Protein AF-A0A1D6FUL1-F1 (afdb_monomer_lite)

InterPro domains:
  IPR007217 Per1-like [PF04080] (1-160)
  IPR007217 Per1-like [PTHR13148] (1-161)

pLDDT: mean 79.56, std 16.24, range [36.5, 95.31]

Organism: Zea mays (NCBI:txid4577)

Foldseek 3Di:
DVVVVVVCVVVVHDFDQDPNDGPDDPPDLFPAQPQLVVLVVQLVVLVVVLVVLVCCQQPVDDADPPPSHGPDLCNVLVNVLSVLSNQLSVLSNCCRRHVDPVSVLSNVLSVLVNVLSVVLVVCCVVVVPNDPVVSCVSSVVSVVVSVVVSCCSNVPPPDPPDDDPDD

Sequence (167 aa):
MMERENERAKLGLQPVNYHGKWPLKRASVFQEPLSAALSALTLVVQFNGWLSFFLLLYYKLPLRPETHKTYYEYTGLWHIYGLLAMNSWFWSAIYHSCDTIWTEKLYFSSDAAFLGYSLILTILRTSSLRDEASRVMVAAPILAFVTTHIMYLNFYELDKGNLGHDH

Structure (mmCIF, N/CA/C/O backbone):
data_AF-A0A1D6FUL1-F1
#
_entry.id   AF-A0A1D6FUL1-F1
#
loop_
_atom_site.group_PDB
_atom_site.id
_atom_site.type_symbol
_atom_site.label_atom_id
_atom_site.label_alt_id
_atom_site.label_comp_id
_atom_site.label_asym_id
_atom_site.label_entity_id
_atom_site.label_seq_id
_atom_site.pdbx_PDB_ins_code
_atom_site.Cartn_x
_atom_site.Cartn_y
_atom_site.Cartn_z
_atom_site.occupancy
_atom_site.B_iso_or_equiv
_atom_site.auth_seq_id
_atom_site.auth_comp_id
_atom_site.auth_asym_id
_atom_site.auth_atom_id
_atom_site.pdbx_PDB_model_num
ATOM 1 N N . MET A 1 1 ? 7.471 -3.773 -24.897 1.00 57.81 1 MET A N 1
ATOM 2 C CA . MET A 1 1 ? 7.413 -2.572 -25.762 1.00 57.81 1 MET A CA 1
ATOM 3 C C . MET A 1 1 ? 8.784 -2.224 -26.354 1.00 57.81 1 MET A C 1
ATOM 5 O O . MET A 1 1 ? 8.920 -2.264 -27.565 1.00 57.81 1 MET A O 1
ATOM 9 N N . MET A 1 2 ? 9.821 -1.982 -25.541 1.00 54.50 2 MET A N 1
ATOM 10 C CA . MET A 1 2 ? 11.153 -1.554 -26.025 1.00 54.50 2 MET A CA 1
ATOM 11 C C . MET A 1 2 ? 11.911 -2.564 -26.898 1.00 54.50 2 MET A C 1
ATOM 13 O O . MET A 1 2 ? 12.645 -2.165 -27.794 1.00 54.50 2 MET A O 1
ATOM 17 N N . GLU A 1 3 ? 11.748 -3.862 -26.656 1.00 57.88 3 GLU A N 1
ATOM 18 C CA . GLU A 1 3 ? 12.372 -4.904 -27.483 1.00 57.88 3 GLU A CA 1
ATOM 19 C C . GLU A 1 3 ? 11.788 -4.908 -28.905 1.00 57.88 3 GLU A C 1
ATOM 21 O O . GLU A 1 3 ? 12.535 -4.867 -29.878 1.00 57.88 3 GLU A O 1
ATOM 26 N N . ARG A 1 4 ? 10.459 -4.766 -29.012 1.00 62.16 4 ARG A N 1
ATOM 27 C CA . ARG A 1 4 ? 9.737 -4.582 -30.280 1.00 62.16 4 ARG A CA 1
ATOM 28 C C . ARG A 1 4 ? 10.142 -3.291 -30.992 1.00 62.16 4 ARG A C 1
ATOM 30 O O . ARG A 1 4 ? 10.336 -3.298 -32.198 1.00 62.16 4 ARG A O 1
ATOM 37 N N . GLU A 1 5 ? 10.320 -2.187 -30.267 1.00 66.19 5 GLU A N 1
ATOM 38 C CA . GLU A 1 5 ? 10.800 -0.932 -30.866 1.00 66.19 5 GLU A CA 1
ATOM 39 C C . GLU A 1 5 ? 12.263 -1.020 -31.324 1.00 66.19 5 GLU A C 1
ATOM 41 O O . GLU A 1 5 ? 12.604 -0.480 -32.372 1.00 66.19 5 GLU A O 1
ATOM 46 N N . ASN A 1 6 ? 13.122 -1.757 -30.613 1.00 64.19 6 ASN A N 1
ATOM 47 C CA . ASN A 1 6 ? 14.490 -2.029 -31.060 1.00 64.19 6 ASN A CA 1
ATOM 48 C C . ASN A 1 6 ? 14.518 -2.901 -32.326 1.00 64.19 6 ASN A C 1
ATOM 50 O O . ASN A 1 6 ? 15.340 -2.666 -33.210 1.00 64.19 6 ASN A O 1
ATOM 54 N N . GLU A 1 7 ? 13.630 -3.889 -32.439 1.00 69.81 7 GLU A N 1
ATOM 55 C CA . GLU A 1 7 ? 13.460 -4.690 -33.658 1.00 69.81 7 GLU A CA 1
ATOM 56 C C . GLU A 1 7 ? 12.924 -3.844 -34.818 1.00 69.81 7 GLU A C 1
ATOM 58 O O . GLU A 1 7 ? 13.480 -3.877 -35.914 1.00 69.81 7 GLU A O 1
ATOM 63 N N . ARG A 1 8 ? 11.917 -2.999 -34.572 1.00 70.62 8 ARG A N 1
ATOM 64 C CA . ARG A 1 8 ? 11.382 -2.054 -35.566 1.00 70.62 8 ARG A CA 1
ATOM 65 C C . ARG A 1 8 ? 12.427 -1.039 -36.021 1.00 70.62 8 ARG A C 1
ATOM 67 O O . ARG A 1 8 ? 12.526 -0.778 -37.215 1.00 70.62 8 ARG A O 1
ATOM 74 N N . ALA A 1 9 ? 13.247 -0.528 -35.104 1.00 72.62 9 ALA A N 1
ATOM 75 C CA . ALA A 1 9 ? 14.347 0.377 -35.419 1.00 72.62 9 ALA A CA 1
ATOM 76 C C . ALA A 1 9 ? 15.426 -0.303 -36.277 1.00 72.62 9 ALA A C 1
ATOM 78 O O . ALA A 1 9 ? 15.933 0.315 -37.211 1.00 72.62 9 ALA A O 1
ATOM 79 N N . LYS A 1 10 ? 15.741 -1.584 -36.021 1.00 76.69 10 LYS A N 1
ATOM 80 C CA . LYS A 1 10 ? 16.623 -2.386 -36.894 1.00 76.69 10 LYS A CA 1
ATOM 81 C C . LYS A 1 10 ? 16.030 -2.587 -38.292 1.00 76.69 10 LYS A C 1
ATOM 83 O O . LYS A 1 10 ? 16.779 -2.655 -39.259 1.00 76.69 10 LYS A O 1
ATOM 88 N N . LEU A 1 11 ? 14.703 -2.648 -38.393 1.00 80.12 11 LEU A N 1
ATOM 89 C CA . LEU A 1 11 ? 13.954 -2.749 -39.648 1.00 80.12 11 LEU A CA 1
ATOM 90 C C . LEU A 1 11 ? 13.671 -1.381 -40.307 1.00 80.12 11 LEU A C 1
ATOM 92 O O . LEU A 1 11 ? 12.999 -1.331 -41.333 1.00 80.12 11 LEU A O 1
ATOM 96 N N . GLY A 1 12 ? 14.156 -0.268 -39.738 1.00 76.12 12 GLY A N 1
ATOM 97 C CA . GLY A 1 12 ? 13.932 1.088 -40.261 1.00 76.12 12 GLY A CA 1
ATOM 98 C C . GLY A 1 12 ? 12.484 1.584 -40.159 1.00 76.12 12 GLY A C 1
ATOM 99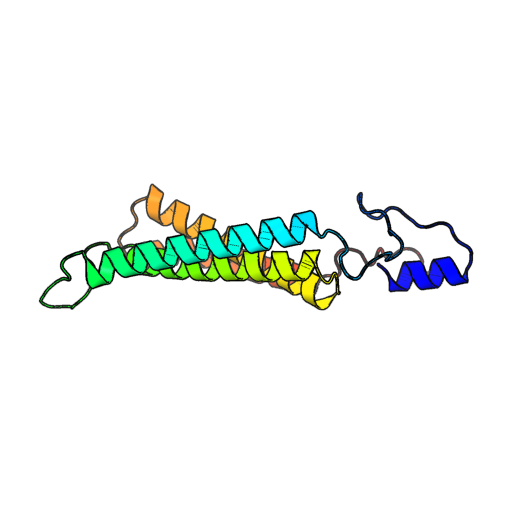 O O . GLY A 1 12 ? 12.125 2.581 -40.785 1.00 76.12 12 GLY A O 1
ATOM 100 N N . LEU A 1 13 ? 11.640 0.898 -39.387 1.00 75.50 13 LEU A N 1
ATOM 101 C CA . LEU A 1 13 ? 10.231 1.233 -39.214 1.00 75.50 13 LEU A CA 1
ATOM 102 C C . LEU A 1 13 ? 10.065 2.384 -38.222 1.00 75.50 13 LEU A C 1
ATOM 104 O O . LEU A 1 13 ? 10.786 2.485 -37.229 1.00 75.50 13 LEU A O 1
ATOM 108 N N . GLN A 1 14 ? 9.073 3.240 -38.477 1.00 69.88 14 GLN A N 1
ATOM 109 C CA . GLN A 1 14 ? 8.762 4.332 -37.564 1.00 69.88 14 GLN A CA 1
ATOM 110 C C . GLN A 1 14 ? 8.189 3.818 -36.233 1.00 69.88 14 GLN A C 1
ATOM 112 O O . GLN A 1 14 ? 7.527 2.765 -36.210 1.00 69.88 14 GLN A O 1
ATOM 117 N N . PRO A 1 15 ? 8.427 4.562 -35.137 1.00 64.75 15 PRO A N 1
ATOM 118 C CA . PRO A 1 15 ? 7.964 4.167 -33.821 1.00 64.75 15 PRO A CA 1
ATOM 119 C C . PRO A 1 15 ? 6.439 4.206 -33.738 1.00 64.75 15 PRO A C 1
ATOM 121 O O . PRO A 1 15 ? 5.805 5.121 -34.267 1.00 64.75 15 PRO A O 1
ATOM 124 N N . VAL A 1 16 ? 5.841 3.222 -33.069 1.00 71.81 16 VAL A N 1
ATOM 125 C CA . VAL A 1 16 ? 4.380 3.136 -32.923 1.00 71.81 16 VAL A CA 1
ATOM 126 C C . VAL A 1 16 ? 3.953 3.681 -31.569 1.00 71.81 16 VAL A C 1
ATOM 128 O O . VAL A 1 16 ? 4.582 3.418 -30.548 1.00 71.81 16 VAL A O 1
ATOM 131 N N . ASN A 1 17 ? 2.865 4.447 -31.560 1.00 59.59 17 ASN A N 1
ATOM 132 C CA . ASN A 1 17 ? 2.218 4.883 -30.332 1.00 59.59 17 ASN A CA 1
ATOM 133 C C . ASN A 1 17 ? 1.408 3.711 -29.756 1.00 59.59 17 ASN A C 1
ATOM 135 O O . ASN A 1 17 ? 0.415 3.295 -30.354 1.00 59.59 17 ASN A O 1
ATOM 139 N N . TYR A 1 18 ? 1.834 3.171 -28.612 1.00 62.44 18 TYR A N 1
ATOM 140 C CA . TYR A 1 18 ? 1.085 2.123 -27.921 1.00 62.44 18 TYR A CA 1
ATOM 141 C C . TYR A 1 18 ? 0.191 2.790 -26.881 1.00 62.44 18 TYR A C 1
ATOM 143 O O . TYR A 1 18 ? 0.677 3.263 -25.855 1.00 62.44 18 TYR A O 1
ATOM 151 N N . HIS A 1 19 ? -1.114 2.837 -27.154 1.00 51.22 19 HIS A N 1
ATOM 152 C CA . HIS A 1 19 ? -2.138 3.266 -26.194 1.00 51.22 19 HIS A CA 1
ATOM 153 C C . HIS A 1 19 ? -1.834 4.613 -25.501 1.00 51.22 19 HIS A C 1
ATOM 155 O O . HIS A 1 19 ? -2.032 4.772 -24.299 1.00 51.22 19 HIS A O 1
ATOM 161 N N . GLY A 1 20 ? -1.328 5.593 -26.255 1.00 52.31 20 GLY A N 1
ATOM 162 C CA . GLY A 1 20 ? -1.022 6.940 -25.764 1.00 52.31 20 GLY A CA 1
ATOM 163 C C . GLY A 1 20 ? 0.410 7.134 -25.257 1.00 52.31 20 GLY A C 1
ATOM 164 O O . GLY A 1 20 ? 0.793 8.269 -24.976 1.00 52.31 20 GLY A O 1
ATOM 165 N N . LYS A 1 21 ? 1.228 6.076 -25.182 1.00 52.88 21 LYS A N 1
ATOM 166 C CA . LYS A 1 21 ? 2.646 6.168 -24.811 1.00 52.88 21 LYS A CA 1
ATOM 167 C C . LYS A 1 21 ? 3.518 6.202 -26.066 1.00 52.88 21 LYS A C 1
ATOM 169 O O . LYS A 1 21 ? 3.589 5.236 -26.830 1.00 52.88 21 LYS A O 1
ATOM 174 N N . TRP A 1 22 ? 4.201 7.328 -26.277 1.00 55.94 22 TRP A N 1
ATOM 175 C CA . TRP A 1 22 ? 5.243 7.436 -27.296 1.00 55.94 22 TRP A CA 1
ATOM 176 C C . TRP A 1 22 ? 6.489 6.658 -26.853 1.00 55.94 22 TRP A C 1
ATOM 178 O O . TRP A 1 22 ? 6.906 6.801 -25.702 1.00 55.94 22 TRP A O 1
ATOM 188 N N . PRO A 1 23 ? 7.133 5.887 -27.742 1.00 53.97 23 PRO A N 1
ATOM 189 C CA . PRO A 1 23 ? 8.432 5.274 -27.481 1.00 53.97 23 PRO A CA 1
ATOM 190 C C . PRO A 1 23 ? 9.517 6.359 -27.521 1.00 53.97 23 PRO A C 1
ATOM 192 O O . PRO A 1 23 ? 10.247 6.532 -28.498 1.00 53.97 23 PRO A O 1
ATOM 195 N N . LEU A 1 24 ? 9.578 7.169 -26.465 1.00 54.97 24 LEU A N 1
ATOM 196 C CA . LEU A 1 24 ? 10.583 8.212 -26.316 1.00 54.97 24 LEU A CA 1
ATOM 197 C C . LEU A 1 24 ? 11.973 7.572 -26.220 1.00 54.97 24 LEU A C 1
ATOM 199 O O . LEU A 1 24 ? 12.219 6.639 -25.453 1.00 54.97 24 LEU A O 1
ATOM 203 N N . LYS A 1 25 ? 12.909 8.096 -27.013 1.00 47.72 25 LYS A N 1
ATOM 204 C CA . LYS A 1 25 ? 14.320 7.711 -26.965 1.00 47.72 25 LYS A CA 1
ATOM 205 C C . LYS A 1 25 ? 14.869 8.112 -25.589 1.00 47.72 25 LYS A C 1
ATOM 207 O O . LYS A 1 25 ? 14.810 9.289 -25.240 1.00 47.72 25 LYS A O 1
ATOM 212 N N . ARG A 1 26 ? 15.382 7.146 -24.812 1.00 53.16 26 ARG A N 1
ATOM 213 C CA . ARG A 1 26 ? 15.990 7.359 -23.481 1.00 53.16 26 ARG A CA 1
ATOM 214 C C . ARG A 1 26 ? 17.103 8.409 -23.562 1.00 53.16 26 ARG A C 1
ATOM 216 O O . ARG A 1 26 ? 18.230 8.082 -23.918 1.00 53.16 26 ARG A O 1
ATOM 223 N N . ALA A 1 27 ? 16.779 9.662 -23.253 1.00 42.94 27 ALA A N 1
ATOM 224 C CA . ALA A 1 27 ? 17.751 10.753 -23.195 1.00 42.94 27 ALA A CA 1
ATOM 225 C C . ALA A 1 27 ? 18.313 10.970 -21.779 1.00 42.94 27 ALA A C 1
ATOM 227 O O . ALA A 1 27 ? 19.264 11.723 -21.604 1.00 42.94 27 ALA A O 1
ATOM 228 N N . SER A 1 28 ? 17.773 10.301 -20.760 1.00 42.97 28 SER A N 1
ATOM 229 C CA . SER A 1 28 ? 18.328 10.306 -19.409 1.00 42.97 28 SER A CA 1
ATOM 230 C C . SER A 1 28 ? 17.843 9.072 -18.653 1.00 42.97 28 SER A C 1
ATOM 232 O O . SER A 1 28 ? 16.880 8.426 -19.061 1.00 42.97 28 SER A O 1
ATOM 234 N N . VAL A 1 29 ? 18.514 8.740 -17.555 1.00 53.19 29 VAL A N 1
ATOM 235 C CA . VAL A 1 29 ? 18.216 7.607 -16.662 1.00 53.19 29 VAL A CA 1
ATOM 236 C C . VAL A 1 29 ? 16.767 7.623 -16.134 1.00 53.19 29 VAL A C 1
ATOM 238 O O . VAL A 1 29 ? 16.286 6.587 -15.703 1.00 53.19 29 VAL A O 1
ATOM 241 N N . PHE A 1 30 ? 16.055 8.753 -16.239 1.00 52.88 30 PHE A N 1
ATOM 242 C CA . PHE A 1 30 ? 14.663 8.934 -15.821 1.00 52.88 30 PHE A CA 1
ATOM 243 C C . PHE A 1 30 ? 13.719 9.099 -17.017 1.00 52.88 30 PHE A C 1
ATOM 245 O O . PHE A 1 30 ? 13.917 9.989 -17.847 1.00 52.88 30 PHE A O 1
ATOM 252 N N . GLN A 1 31 ? 12.664 8.284 -17.062 1.00 60.38 31 GLN A N 1
ATOM 253 C CA . GLN A 1 31 ? 11.591 8.392 -18.056 1.00 60.38 31 GLN A CA 1
ATOM 254 C C . GLN A 1 31 ? 10.653 9.564 -17.741 1.00 60.38 31 GLN A C 1
ATOM 256 O O . GLN A 1 31 ? 10.336 10.355 -18.626 1.00 60.38 31 GLN A O 1
ATOM 261 N N . GLU A 1 32 ? 10.278 9.720 -16.467 1.00 71.56 32 GLU A N 1
ATOM 262 C CA . GLU A 1 32 ? 9.420 10.801 -15.971 1.00 71.56 32 GLU A CA 1
ATOM 263 C C . GLU A 1 32 ? 9.925 11.307 -14.603 1.00 71.56 32 GLU A C 1
ATOM 265 O O . GLU A 1 32 ? 9.362 10.973 -13.557 1.00 71.56 32 GLU A O 1
ATOM 270 N N . PRO A 1 33 ? 11.000 12.117 -14.565 1.00 76.75 33 PRO A N 1
ATOM 271 C CA . PRO A 1 33 ? 11.640 12.521 -13.309 1.00 76.75 33 PRO A CA 1
ATOM 272 C C . PRO A 1 33 ? 10.699 13.297 -12.376 1.00 76.75 33 PRO A C 1
ATOM 274 O O . PRO A 1 33 ? 10.796 13.168 -11.158 1.00 76.75 33 PRO A O 1
ATOM 277 N N . LEU A 1 34 ? 9.759 14.067 -12.934 1.00 83.25 34 LEU A N 1
ATOM 278 C CA . LEU A 1 34 ? 8.759 14.787 -12.148 1.00 83.25 34 LEU A CA 1
ATOM 279 C C . LEU A 1 34 ? 7.753 13.828 -11.492 1.00 83.25 34 LEU A C 1
ATOM 281 O O . LEU A 1 34 ? 7.506 13.948 -10.295 1.00 83.25 34 LEU A O 1
ATOM 285 N N . SER A 1 35 ? 7.220 12.851 -12.234 1.00 83.94 35 SER A N 1
ATOM 286 C CA . SER A 1 35 ? 6.304 11.829 -11.701 1.00 83.94 35 SER A CA 1
ATOM 287 C C . SER A 1 35 ? 6.982 10.962 -10.634 1.00 83.94 35 SER A C 1
ATOM 289 O O . SER A 1 35 ? 6.377 10.646 -9.607 1.00 83.94 35 SER A O 1
ATOM 291 N N . ALA A 1 36 ? 8.262 10.628 -10.837 1.00 84.75 36 ALA A N 1
ATOM 292 C CA . ALA A 1 36 ? 9.075 9.905 -9.864 1.00 84.75 36 ALA A CA 1
ATOM 293 C C . ALA A 1 36 ? 9.276 10.712 -8.572 1.00 84.75 36 ALA A C 1
ATOM 295 O O . ALA A 1 36 ? 9.047 10.195 -7.477 1.00 84.75 36 ALA A O 1
ATOM 296 N N . ALA A 1 37 ? 9.645 11.991 -8.692 1.00 87.38 37 ALA A N 1
ATOM 297 C CA . ALA A 1 37 ? 9.819 12.880 -7.547 1.00 87.38 37 ALA A CA 1
ATOM 298 C C . ALA A 1 37 ? 8.505 13.088 -6.780 1.00 87.38 37 ALA A C 1
ATOM 300 O O . ALA A 1 37 ? 8.490 12.994 -5.554 1.00 87.38 37 ALA A O 1
ATOM 301 N N . LEU A 1 38 ? 7.393 13.311 -7.487 1.00 90.00 38 LEU A N 1
ATOM 302 C CA . LEU A 1 38 ? 6.070 13.439 -6.875 1.00 90.00 38 LEU A CA 1
ATOM 303 C C . LEU A 1 38 ? 5.655 12.148 -6.158 1.00 90.00 38 LEU A C 1
ATOM 305 O O . LEU A 1 38 ? 5.223 12.217 -5.012 1.00 90.00 38 LEU A O 1
ATOM 309 N N . SER A 1 39 ? 5.869 10.977 -6.766 1.00 89.75 39 SER A N 1
ATOM 310 C CA . SER A 1 39 ? 5.599 9.683 -6.119 1.00 89.75 39 SER A CA 1
ATOM 311 C C . SER A 1 39 ? 6.425 9.495 -4.840 1.00 89.75 39 SER A C 1
ATOM 313 O O . SER A 1 39 ? 5.897 9.058 -3.817 1.00 89.75 39 SER A O 1
ATOM 315 N N . ALA A 1 40 ? 7.709 9.865 -4.866 1.00 91.19 40 ALA A N 1
ATOM 316 C CA . ALA A 1 40 ? 8.582 9.801 -3.696 1.00 91.19 40 ALA A CA 1
ATOM 317 C C . ALA A 1 40 ? 8.148 10.779 -2.589 1.00 91.19 40 ALA A C 1
ATOM 319 O O . ALA A 1 40 ? 8.158 10.426 -1.410 1.00 91.19 40 ALA A O 1
ATOM 320 N N . LEU A 1 41 ? 7.708 11.988 -2.949 1.00 92.44 41 LEU A N 1
ATOM 321 C CA . LEU A 1 41 ? 7.132 12.934 -1.991 1.00 92.44 41 LEU A CA 1
ATOM 322 C C . LEU A 1 41 ? 5.856 12.372 -1.360 1.00 92.44 41 LEU A C 1
ATOM 324 O O . LEU A 1 41 ? 5.698 12.433 -0.140 1.00 92.44 41 LEU A O 1
ATOM 328 N N . THR A 1 42 ? 4.975 11.763 -2.154 1.00 93.38 42 THR A N 1
ATOM 329 C CA . THR A 1 42 ? 3.767 11.115 -1.636 1.00 93.38 42 THR A CA 1
ATOM 330 C C . THR A 1 42 ? 4.110 9.968 -0.691 1.00 93.38 42 THR A C 1
ATOM 332 O O . THR A 1 42 ? 3.498 9.865 0.370 1.00 93.38 42 THR A O 1
ATOM 335 N N . LEU A 1 43 ? 5.130 9.161 -0.997 1.00 93.06 43 LEU A N 1
ATOM 336 C CA . LEU A 1 43 ? 5.631 8.126 -0.089 1.00 93.06 43 LEU A CA 1
ATOM 337 C C . LEU A 1 43 ? 6.056 8.712 1.266 1.00 93.06 43 LEU A C 1
ATOM 339 O O . LEU A 1 43 ? 5.663 8.196 2.312 1.00 93.06 43 LEU A O 1
ATOM 343 N N . VAL A 1 44 ? 6.809 9.815 1.258 1.00 95.06 44 VAL A N 1
ATOM 344 C CA . VAL A 1 44 ? 7.243 10.508 2.482 1.00 95.06 44 VAL A CA 1
ATOM 345 C C . VAL A 1 44 ? 6.047 11.038 3.273 1.00 95.06 44 VAL A C 1
ATOM 347 O O . VAL A 1 44 ? 6.010 10.905 4.497 1.00 95.06 44 VAL A O 1
ATOM 350 N N . VAL A 1 45 ? 5.047 11.614 2.605 1.00 95.31 45 VAL A N 1
ATOM 351 C CA . VAL A 1 45 ? 3.819 12.087 3.262 1.00 95.31 45 VAL A CA 1
ATOM 352 C C . VAL A 1 45 ? 3.062 10.924 3.909 1.00 95.31 45 VAL A C 1
ATOM 354 O O . VAL A 1 45 ? 2.674 11.029 5.073 1.00 95.31 45 VAL A O 1
ATOM 357 N N . GLN A 1 46 ? 2.905 9.799 3.205 1.00 93.19 46 GLN A N 1
ATOM 358 C CA . GLN A 1 46 ? 2.233 8.609 3.738 1.00 93.19 46 GLN A CA 1
ATOM 359 C C . GLN A 1 46 ? 2.982 8.020 4.939 1.00 93.19 46 GLN A C 1
ATOM 361 O O . GLN A 1 46 ? 2.358 7.687 5.947 1.00 93.19 46 GLN A O 1
ATOM 366 N N . PHE A 1 47 ? 4.315 7.955 4.873 1.00 94.31 47 PHE A N 1
ATOM 367 C CA . PHE A 1 47 ? 5.147 7.505 5.988 1.00 94.31 47 PHE A CA 1
ATOM 368 C C . PHE A 1 47 ? 4.994 8.408 7.215 1.00 94.31 47 PHE A C 1
ATOM 370 O O . PHE A 1 47 ? 4.737 7.918 8.314 1.00 94.31 47 PHE A O 1
ATOM 377 N N . ASN A 1 48 ? 5.082 9.728 7.031 1.00 95.00 48 ASN A N 1
ATOM 378 C CA . ASN A 1 48 ? 4.905 10.683 8.123 1.00 95.00 48 ASN A CA 1
ATOM 379 C C . ASN A 1 48 ? 3.497 10.608 8.730 1.00 95.00 48 ASN A C 1
ATOM 381 O O . ASN A 1 48 ? 3.355 10.676 9.952 1.00 95.00 48 ASN A O 1
ATOM 385 N N . GLY A 1 49 ? 2.461 10.435 7.905 1.00 93.69 49 GLY A N 1
ATOM 386 C CA . GLY A 1 49 ? 1.083 10.263 8.367 1.00 93.69 49 GLY A CA 1
ATOM 387 C C . GLY A 1 49 ? 0.902 8.993 9.199 1.00 93.69 49 GLY A C 1
ATOM 388 O O . GLY A 1 49 ? 0.367 9.049 10.308 1.00 93.69 49 GLY A O 1
ATOM 389 N N . TRP A 1 50 ? 1.407 7.858 8.707 1.00 95.25 50 TRP A N 1
ATOM 390 C CA . TRP 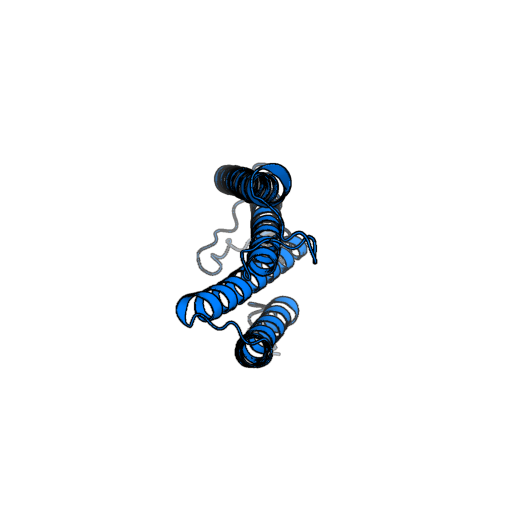A 1 50 ? 1.375 6.587 9.430 1.00 95.25 50 TRP A CA 1
ATOM 391 C C . TRP A 1 50 ? 2.163 6.650 10.745 1.00 95.25 50 TRP A C 1
ATOM 393 O O . TRP A 1 50 ? 1.644 6.247 11.786 1.00 95.25 50 TRP A O 1
ATOM 403 N N . LEU A 1 51 ? 3.371 7.220 10.729 1.00 93.56 51 LEU A N 1
ATOM 404 C CA . LEU A 1 51 ? 4.200 7.379 11.922 1.00 93.56 51 LEU A CA 1
ATOM 405 C C . LEU A 1 51 ? 3.528 8.288 12.959 1.00 93.56 51 LEU A C 1
ATOM 407 O O . LEU A 1 51 ? 3.497 7.959 14.141 1.00 93.56 51 LEU A O 1
ATOM 411 N N . SER A 1 52 ? 2.941 9.403 12.525 1.00 93.12 52 SER A N 1
ATOM 412 C CA . SER A 1 52 ? 2.213 10.317 13.414 1.00 93.12 52 SER A CA 1
ATOM 413 C C . SER A 1 52 ? 1.010 9.631 14.065 1.00 93.12 52 SER A C 1
ATOM 415 O O . SER A 1 52 ? 0.784 9.786 15.264 1.00 93.12 52 SER A O 1
ATOM 417 N N . PHE A 1 53 ? 0.267 8.823 13.301 1.00 92.44 53 PHE A N 1
ATOM 418 C CA . PHE A 1 53 ? -0.838 8.017 13.819 1.00 92.44 53 PHE A CA 1
ATOM 419 C C . PHE A 1 53 ? -0.363 6.953 14.818 1.00 92.44 53 PHE A C 1
ATOM 421 O O . PHE A 1 53 ? -0.952 6.811 15.890 1.00 92.44 53 PHE A O 1
ATOM 428 N N . PHE A 1 54 ? 0.727 6.250 14.505 1.00 90.50 54 PHE A N 1
ATOM 429 C CA . PHE A 1 54 ? 1.352 5.275 15.397 1.00 90.50 54 PHE A CA 1
ATOM 430 C C . PHE A 1 54 ? 1.774 5.924 16.723 1.00 90.50 54 PHE A C 1
ATOM 432 O O . PHE A 1 54 ? 1.392 5.461 17.800 1.00 90.50 54 PHE A O 1
ATOM 439 N N . LEU A 1 55 ? 2.499 7.044 16.659 1.00 91.56 55 LEU A N 1
ATOM 440 C CA . LEU A 1 55 ? 2.957 7.768 17.843 1.00 91.56 55 LEU A CA 1
ATOM 441 C C . LEU A 1 55 ? 1.785 8.269 18.695 1.00 91.56 55 LEU A C 1
ATOM 443 O O . LEU A 1 55 ? 1.801 8.124 19.917 1.00 91.56 55 LEU A O 1
ATOM 447 N N . LEU A 1 56 ? 0.742 8.814 18.065 1.00 90.25 56 LEU A N 1
ATOM 448 C CA . LEU A 1 56 ? -0.464 9.258 18.762 1.00 90.25 56 LEU A CA 1
ATOM 449 C C . LEU A 1 56 ? -1.126 8.105 19.531 1.00 90.25 56 LEU A C 1
ATOM 451 O O . LEU A 1 56 ? -1.462 8.254 20.706 1.00 90.25 56 LEU A O 1
ATOM 455 N N . LEU A 1 57 ? -1.294 6.951 18.887 1.00 88.06 57 LEU A N 1
ATOM 456 C CA . LEU A 1 57 ? -1.989 5.811 19.475 1.00 88.06 57 LEU A CA 1
ATOM 457 C C . LEU A 1 57 ? -1.241 5.159 20.635 1.00 88.06 57 LEU A C 1
ATOM 459 O O . LEU A 1 57 ? -1.882 4.784 21.613 1.00 88.06 57 LEU A O 1
ATOM 463 N N . TYR A 1 58 ? 0.078 4.998 20.517 1.00 85.81 58 TYR A N 1
ATOM 464 C CA . TYR A 1 58 ? 0.857 4.228 21.490 1.00 85.81 58 TYR A CA 1
ATOM 465 C C . TYR A 1 58 ? 1.536 5.086 22.558 1.00 85.81 58 TYR A C 1
ATOM 467 O O . TYR A 1 58 ? 1.792 4.583 23.648 1.00 85.81 58 TYR A O 1
ATOM 475 N N . TYR A 1 59 ? 1.815 6.364 22.277 1.00 86.56 59 TYR A N 1
ATOM 476 C CA . TYR A 1 59 ? 2.557 7.231 23.202 1.00 86.56 59 TYR A CA 1
ATOM 477 C C . TYR A 1 59 ? 1.735 8.378 23.789 1.00 86.56 59 TYR A C 1
ATOM 479 O O . TYR A 1 59 ? 2.124 8.929 24.817 1.00 86.56 59 TYR A O 1
ATOM 487 N N . LYS A 1 60 ? 0.634 8.791 23.149 1.00 86.94 60 LYS A N 1
ATOM 488 C CA . LYS A 1 60 ? -0.178 9.930 23.619 1.00 86.94 60 LYS A CA 1
ATOM 489 C C . LYS A 1 60 ? -1.531 9.515 24.181 1.00 86.94 60 LYS A C 1
ATOM 491 O O . LYS A 1 60 ? -2.028 10.183 25.082 1.00 86.94 60 LYS A O 1
ATOM 496 N N . LEU A 1 61 ? -2.134 8.456 23.648 1.00 88.50 61 LEU A N 1
ATOM 497 C CA . LEU A 1 61 ? -3.446 7.989 24.080 1.00 88.50 61 LEU A CA 1
ATOM 498 C C . LEU A 1 61 ? -3.334 6.893 25.147 1.00 88.50 61 LEU A C 1
ATOM 500 O O . LEU A 1 61 ? -2.429 6.060 25.082 1.00 88.50 61 LEU A O 1
ATOM 504 N N . PRO A 1 62 ? -4.262 6.861 26.122 1.00 82.38 62 PRO A N 1
ATOM 505 C CA . PRO A 1 62 ? -4.301 5.787 27.098 1.00 82.38 62 PRO A CA 1
ATOM 506 C C . PRO A 1 62 ? -4.618 4.467 26.392 1.00 82.38 62 PRO A C 1
ATOM 508 O O . PRO A 1 62 ? -5.544 4.381 25.582 1.00 82.38 62 PRO A O 1
ATOM 511 N N . LEU A 1 63 ? -3.858 3.427 26.717 1.00 84.75 63 LEU A N 1
ATOM 512 C CA . LEU A 1 63 ? -4.145 2.061 26.293 1.00 84.75 63 LEU A CA 1
ATOM 513 C C . LEU A 1 63 ? -5.096 1.406 27.295 1.00 84.75 63 LEU A C 1
ATOM 515 O O . LEU A 1 63 ? -5.175 1.809 28.457 1.00 84.75 63 LEU A O 1
ATOM 519 N N . ARG A 1 64 ? -5.849 0.396 26.851 1.00 81.12 64 ARG A N 1
ATOM 520 C CA . ARG A 1 64 ? -6.708 -0.362 27.763 1.00 81.12 64 ARG A CA 1
ATOM 521 C C . ARG A 1 64 ? -5.822 -1.084 28.796 1.00 81.12 64 ARG A C 1
ATOM 523 O O . ARG A 1 64 ? -4.979 -1.865 28.356 1.00 81.12 64 ARG A O 1
ATOM 530 N N . PRO A 1 65 ? -6.029 -0.897 30.115 1.00 75.19 65 PRO A N 1
ATOM 531 C CA . PRO A 1 65 ? -5.155 -1.467 31.147 1.00 75.19 65 PRO A CA 1
ATOM 532 C C . PRO A 1 65 ? -5.047 -2.995 31.069 1.00 75.19 65 PRO A C 1
ATOM 534 O O . PRO A 1 65 ? -3.959 -3.546 31.157 1.00 75.19 65 PRO A O 1
ATOM 537 N N . GLU A 1 66 ? -6.175 -3.658 30.811 1.00 76.81 66 GLU A N 1
ATOM 538 C CA . GLU A 1 66 ? -6.294 -5.123 30.845 1.00 76.81 66 GLU A CA 1
ATOM 539 C C . GLU A 1 66 ? -5.679 -5.833 29.633 1.00 76.81 66 GLU A C 1
ATOM 541 O O . GLU A 1 66 ? -5.171 -6.943 29.735 1.00 76.81 66 GLU A O 1
ATOM 546 N N . THR A 1 67 ? -5.758 -5.223 28.447 1.00 77.25 67 THR A N 1
ATOM 547 C CA . THR A 1 67 ? -5.361 -5.886 27.190 1.00 77.25 67 THR A CA 1
ATOM 548 C C . THR A 1 67 ? -4.203 -5.193 26.486 1.00 77.25 67 THR A C 1
ATOM 550 O O . THR A 1 67 ? -3.776 -5.664 25.437 1.00 77.25 67 THR A O 1
ATOM 553 N N . HIS A 1 68 ? -3.759 -4.037 26.990 1.00 75.50 68 HIS A N 1
ATOM 554 C CA . HIS A 1 68 ? -2.751 -3.171 26.374 1.00 75.50 68 HIS A CA 1
ATOM 555 C C . HIS A 1 68 ? -3.052 -2.797 24.902 1.00 75.50 68 HIS A C 1
ATOM 557 O O . HIS A 1 68 ? -2.159 -2.453 24.129 1.00 75.50 68 HIS A O 1
ATOM 563 N N . LYS A 1 69 ? -4.333 -2.868 24.499 1.00 78.88 69 LYS A N 1
ATOM 564 C CA . LYS A 1 69 ? -4.815 -2.562 23.138 1.00 78.88 69 LYS A CA 1
ATOM 565 C C . LYS A 1 69 ? -5.344 -1.131 23.069 1.00 78.88 69 LYS A C 1
ATOM 567 O O . L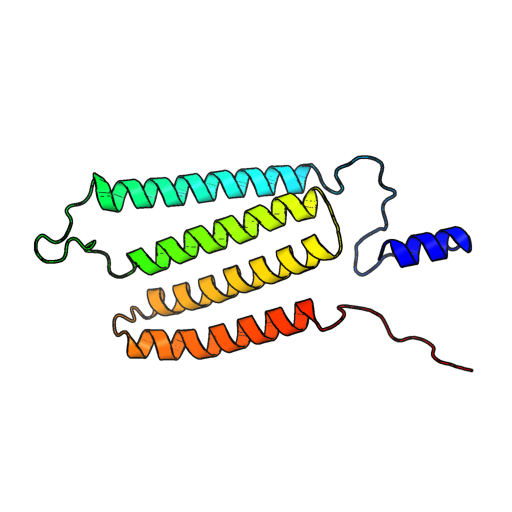YS A 1 69 ? -5.858 -0.599 24.054 1.00 78.88 69 LYS A O 1
ATOM 572 N N . THR A 1 70 ? -5.273 -0.528 21.884 1.00 81.44 70 THR A N 1
ATOM 573 C CA . THR A 1 70 ? -5.875 0.785 21.616 1.00 81.44 70 THR A CA 1
ATOM 574 C C . THR A 1 70 ? -7.399 0.717 21.714 1.00 81.44 70 THR A C 1
ATOM 576 O O . THR A 1 70 ? -7.996 -0.252 21.247 1.00 81.44 70 THR A O 1
ATOM 579 N N . TYR A 1 71 ? -8.045 1.769 22.227 1.00 80.25 71 TYR A N 1
ATOM 580 C CA . TYR A 1 71 ? -9.516 1.867 22.275 1.00 80.25 71 TYR A CA 1
ATOM 581 C C . TYR A 1 71 ? -10.180 1.865 20.896 1.00 80.25 71 TYR A C 1
ATOM 583 O O . TYR A 1 71 ? -11.351 1.522 20.759 1.00 80.25 71 TYR A O 1
ATOM 591 N N . TYR A 1 72 ? -9.433 2.252 19.870 1.00 83.75 72 TYR A N 1
ATOM 592 C CA . TYR A 1 72 ? -9.921 2.312 18.511 1.00 83.75 72 TYR A CA 1
ATOM 593 C C . TYR A 1 72 ? -9.834 0.940 17.823 1.00 83.75 72 TYR A C 1
ATOM 595 O O . TYR A 1 72 ? -8.755 0.426 17.541 1.00 83.75 72 TYR A O 1
ATOM 603 N N . GLU A 1 73 ? -10.989 0.340 17.536 1.00 81.75 73 GLU A N 1
ATOM 604 C CA . GLU A 1 73 ? -11.105 -1.025 16.990 1.00 81.75 73 GLU A CA 1
ATOM 605 C C . GLU A 1 73 ? -10.557 -1.176 15.561 1.00 81.75 73 GLU A C 1
ATOM 607 O O . GLU A 1 73 ? -10.234 -2.281 15.128 1.00 81.75 73 GLU A O 1
ATOM 612 N N . TYR A 1 74 ? -10.442 -0.073 14.816 1.00 84.12 74 TYR A N 1
ATOM 613 C CA . TYR A 1 74 ? -9.936 -0.077 13.441 1.00 84.12 74 TYR A CA 1
ATOM 614 C C . TYR A 1 74 ? -8.427 0.175 13.358 1.00 84.12 74 TYR A C 1
ATOM 616 O O . TYR A 1 74 ? -7.890 0.229 12.255 1.00 84.12 74 TYR A O 1
ATOM 624 N N . THR A 1 75 ? -7.728 0.323 14.490 1.00 87.88 75 THR A N 1
ATOM 625 C CA . THR A 1 75 ? -6.285 0.602 14.529 1.00 87.88 75 THR A CA 1
ATOM 626 C C . THR A 1 75 ? -5.489 -0.340 13.633 1.00 87.88 75 THR A C 1
ATOM 628 O O . THR A 1 75 ? -4.718 0.131 12.800 1.00 87.88 75 THR A O 1
ATOM 631 N N . GLY A 1 76 ? -5.698 -1.655 13.755 1.00 87.62 76 GLY A N 1
ATOM 632 C CA . GLY A 1 76 ? -4.982 -2.643 12.942 1.00 87.62 76 GLY A CA 1
ATOM 633 C C . GLY A 1 76 ? -5.213 -2.446 11.442 1.00 87.62 76 GLY A C 1
ATOM 634 O O . GLY A 1 76 ? -4.266 -2.494 10.660 1.00 87.62 76 GLY A O 1
ATOM 635 N N . LEU A 1 77 ? -6.444 -2.108 11.046 1.00 90.62 77 LEU A N 1
ATOM 636 C CA . LEU A 1 77 ? -6.774 -1.875 9.642 1.00 90.62 77 LEU A CA 1
ATOM 637 C C . LEU A 1 77 ? -6.074 -0.633 9.071 1.00 90.62 77 LEU A C 1
ATOM 639 O O . LEU A 1 77 ? -5.654 -0.644 7.915 1.00 90.62 77 LEU A O 1
ATOM 643 N N . TRP A 1 78 ? -5.915 0.423 9.871 1.00 91.56 78 TRP A N 1
ATOM 644 C CA . TRP A 1 78 ? -5.186 1.627 9.457 1.00 91.56 78 TRP A CA 1
ATOM 645 C C . TRP A 1 78 ? -3.676 1.398 9.339 1.00 91.56 78 TRP A C 1
ATOM 647 O O . TRP A 1 78 ? -3.038 2.001 8.478 1.00 91.56 78 TRP A O 1
ATOM 657 N N . HIS A 1 79 ? -3.102 0.492 10.136 1.00 92.44 79 HIS A N 1
ATOM 658 C CA . HIS A 1 79 ? -1.697 0.108 9.975 1.00 92.44 79 HIS A CA 1
ATOM 659 C C . HIS A 1 79 ? -1.474 -0.634 8.656 1.00 92.44 79 HIS A C 1
ATOM 661 O O . HIS A 1 79 ? -0.562 -0.284 7.913 1.00 92.44 79 HIS A O 1
ATOM 667 N N . ILE A 1 80 ? -2.342 -1.598 8.332 1.00 93.50 80 ILE A N 1
ATOM 668 C CA . ILE A 1 80 ? -2.286 -2.321 7.053 1.00 93.50 80 ILE A CA 1
ATOM 669 C C . ILE A 1 80 ? -2.485 -1.349 5.881 1.00 93.50 80 ILE A C 1
ATOM 671 O O . ILE A 1 80 ? -1.737 -1.413 4.910 1.00 93.50 80 ILE A O 1
ATOM 675 N N . TYR A 1 81 ? -3.426 -0.401 5.999 1.00 94.06 81 TYR A N 1
ATOM 676 C CA . TYR A 1 81 ? -3.630 0.649 4.994 1.00 94.06 81 TYR A CA 1
ATOM 677 C C . TYR A 1 81 ? -2.345 1.438 4.731 1.00 94.06 81 TYR A C 1
ATOM 679 O O . TYR A 1 81 ? -1.937 1.575 3.583 1.00 94.06 81 TYR A O 1
ATOM 687 N N . GLY A 1 82 ? -1.700 1.937 5.792 1.00 93.19 82 GLY A N 1
ATOM 688 C CA . GLY A 1 82 ? -0.471 2.719 5.675 1.00 93.19 82 GLY A CA 1
ATOM 689 C C . GLY A 1 82 ? 0.661 1.929 5.019 1.00 93.19 82 GLY A C 1
ATOM 690 O O . GLY A 1 82 ? 1.331 2.449 4.132 1.00 93.19 82 GLY A O 1
ATOM 691 N N . LEU A 1 83 ? 0.835 0.658 5.393 1.00 94.38 83 LEU A N 1
ATOM 692 C CA . LEU A 1 83 ? 1.845 -0.220 4.795 1.00 94.38 83 LEU A CA 1
ATOM 693 C C . LEU A 1 83 ? 1.586 -0.470 3.302 1.00 94.38 83 LEU A C 1
ATOM 695 O O . LEU A 1 83 ? 2.510 -0.359 2.499 1.00 94.38 83 LEU A O 1
ATOM 699 N N . LEU A 1 84 ? 0.338 -0.755 2.917 1.00 94.00 84 LEU A N 1
ATOM 700 C CA . LEU A 1 84 ? -0.029 -0.964 1.512 1.00 94.00 84 LEU A CA 1
ATOM 701 C C . LEU A 1 84 ? 0.096 0.320 0.686 1.00 94.00 84 LEU A C 1
ATOM 703 O O . LEU A 1 84 ? 0.590 0.264 -0.439 1.00 94.00 84 LEU A O 1
ATOM 707 N N . ALA A 1 85 ? -0.285 1.470 1.252 1.00 93.31 85 ALA A N 1
ATOM 708 C CA . ALA A 1 85 ? -0.098 2.771 0.617 1.00 93.31 85 ALA A CA 1
ATOM 709 C C . ALA A 1 85 ? 1.388 3.022 0.345 1.00 93.31 85 ALA A C 1
ATOM 711 O O . ALA A 1 85 ? 1.771 3.285 -0.791 1.00 93.31 85 ALA A O 1
ATOM 712 N N . MET A 1 86 ? 2.240 2.890 1.367 1.00 94.62 86 MET A N 1
ATOM 713 C CA . MET A 1 86 ? 3.685 3.073 1.215 1.00 94.62 86 MET A CA 1
ATOM 714 C C . MET A 1 86 ? 4.281 2.102 0.191 1.00 94.62 86 MET A C 1
ATOM 716 O O . MET A 1 86 ? 5.090 2.518 -0.631 1.00 94.62 86 MET A O 1
ATOM 720 N N . ASN A 1 87 ? 3.849 0.838 0.178 1.00 94.38 87 ASN A N 1
ATOM 721 C CA . ASN A 1 87 ? 4.287 -0.122 -0.833 1.00 94.38 87 ASN A CA 1
ATOM 722 C C . ASN A 1 87 ? 3.892 0.319 -2.257 1.00 94.38 87 ASN A C 1
ATOM 724 O O . ASN A 1 87 ? 4.740 0.305 -3.145 1.00 94.38 87 ASN A O 1
ATOM 728 N N . SER A 1 88 ? 2.649 0.767 -2.477 1.00 92.00 88 SER A N 1
ATOM 729 C CA . SER A 1 88 ? 2.205 1.261 -3.792 1.00 92.00 88 SER A CA 1
ATOM 730 C C . SER A 1 88 ? 3.032 2.467 -4.260 1.00 92.00 88 SER A C 1
ATOM 732 O O . SER A 1 88 ? 3.601 2.450 -5.353 1.00 92.00 88 SER A O 1
ATOM 734 N N . TRP A 1 89 ? 3.210 3.479 -3.403 1.00 92.38 89 TRP A N 1
ATOM 735 C CA . TRP A 1 89 ? 3.974 4.684 -3.755 1.00 92.38 89 TRP A CA 1
ATOM 736 C C . TRP A 1 89 ? 5.475 4.426 -3.935 1.00 92.38 89 TRP A C 1
ATOM 738 O O . TRP A 1 89 ? 6.113 5.081 -4.759 1.00 92.38 89 TRP A O 1
ATOM 748 N N . PHE A 1 90 ? 6.040 3.448 -3.221 1.00 91.56 90 PHE A N 1
ATOM 749 C CA . PHE A 1 90 ? 7.415 2.995 -3.428 1.00 91.56 90 PHE A CA 1
ATOM 750 C C . PHE A 1 90 ? 7.604 2.399 -4.827 1.00 91.56 90 PHE A C 1
ATOM 752 O O . PHE A 1 90 ? 8.495 2.829 -5.564 1.00 91.56 90 PHE A O 1
ATOM 759 N N . TRP A 1 91 ? 6.732 1.470 -5.233 1.00 89.62 91 TRP A N 1
ATOM 760 C CA . TRP A 1 91 ? 6.789 0.896 -6.579 1.00 89.62 91 TRP A CA 1
ATOM 761 C C . TRP A 1 91 ? 6.452 1.918 -7.667 1.00 89.62 91 TRP A C 1
ATOM 763 O O . TRP A 1 91 ? 7.064 1.867 -8.728 1.00 89.62 91 TRP A O 1
ATOM 773 N N . SER A 1 92 ? 5.583 2.895 -7.387 1.00 87.25 92 SER A N 1
ATOM 774 C CA . SER A 1 92 ? 5.324 4.041 -8.272 1.00 87.25 92 SER A CA 1
ATOM 775 C C . SER A 1 92 ? 6.595 4.857 -8.526 1.00 87.25 92 SER A C 1
ATOM 777 O O . SER A 1 92 ? 6.973 5.097 -9.672 1.00 87.25 92 SER A O 1
ATOM 779 N N . ALA A 1 93 ? 7.318 5.236 -7.466 1.00 87.69 93 ALA A N 1
ATOM 780 C CA . ALA A 1 93 ? 8.556 6.004 -7.593 1.00 87.69 93 ALA A CA 1
ATOM 781 C C . ALA A 1 93 ? 9.630 5.242 -8.388 1.00 87.69 93 ALA A C 1
ATOM 783 O O . ALA A 1 93 ? 10.307 5.833 -9.235 1.00 87.69 93 ALA A O 1
ATOM 784 N N . ILE A 1 94 ? 9.756 3.930 -8.158 1.00 85.62 94 ILE A N 1
ATOM 785 C CA . ILE A 1 94 ? 10.681 3.075 -8.910 1.00 85.62 94 ILE A CA 1
ATOM 786 C C . ILE A 1 94 ? 10.242 2.936 -10.368 1.00 85.62 94 ILE A C 1
ATOM 788 O O . ILE A 1 94 ? 11.093 3.043 -11.240 1.00 85.62 94 ILE A O 1
ATOM 792 N N . TYR A 1 95 ? 8.954 2.740 -10.651 1.00 83.69 95 TYR A N 1
ATOM 793 C CA . TYR A 1 95 ? 8.434 2.598 -12.014 1.00 83.69 95 TYR A CA 1
ATOM 794 C C . TYR A 1 95 ? 8.700 3.846 -12.866 1.00 83.69 95 TYR A C 1
ATOM 796 O O . TYR A 1 95 ? 9.270 3.743 -13.949 1.00 83.69 95 TYR A O 1
ATOM 804 N N . HIS A 1 96 ? 8.397 5.038 -12.342 1.00 79.62 96 HIS A N 1
ATOM 805 C CA . HIS A 1 96 ? 8.657 6.296 -13.054 1.00 79.62 96 HIS A CA 1
ATOM 806 C C . HIS A 1 96 ? 10.158 6.630 -13.185 1.00 79.62 96 HIS A C 1
ATOM 808 O O . HIS A 1 96 ? 10.546 7.409 -14.064 1.00 79.62 96 HIS A O 1
ATOM 814 N N . SER A 1 97 ? 11.008 6.043 -12.332 1.00 76.62 97 SER A N 1
ATOM 815 C CA . SER A 1 97 ? 12.470 6.183 -12.414 1.00 76.62 97 SER A CA 1
ATOM 816 C C . SER A 1 97 ? 13.095 5.181 -13.385 1.00 76.62 97 SER A C 1
ATOM 818 O O . SER A 1 97 ? 13.915 5.556 -14.214 1.00 76.62 97 SER A O 1
ATOM 820 N N . CYS A 1 98 ? 12.687 3.918 -13.298 1.00 67.69 98 CYS A N 1
ATOM 821 C CA . CYS A 1 98 ? 13.243 2.770 -13.997 1.00 67.69 98 CYS A CA 1
ATOM 822 C C . CYS A 1 98 ? 12.086 1.938 -14.569 1.00 67.69 98 CYS A C 1
ATOM 824 O O . CYS A 1 98 ? 11.635 0.973 -13.944 1.00 67.69 98 CYS A O 1
ATOM 826 N N . ASP A 1 99 ? 11.610 2.303 -15.760 1.00 67.50 99 ASP A N 1
ATOM 827 C CA . ASP A 1 99 ? 10.563 1.560 -16.470 1.00 67.50 99 ASP A CA 1
ATOM 828 C C . ASP A 1 99 ? 11.138 0.237 -17.011 1.00 67.50 99 ASP A C 1
ATOM 830 O O . ASP A 1 99 ? 11.799 0.171 -18.055 1.00 67.50 99 ASP A O 1
ATOM 834 N N . THR A 1 100 ? 10.966 -0.831 -16.234 1.00 70.69 100 THR A N 1
ATOM 835 C CA . THR A 1 100 ? 11.370 -2.197 -16.572 1.00 70.69 100 THR A CA 1
ATOM 836 C C . THR A 1 100 ? 10.150 -3.104 -16.498 1.00 70.69 100 THR A C 1
ATOM 838 O O . THR A 1 100 ? 9.240 -2.870 -15.711 1.00 70.69 100 THR A O 1
ATOM 841 N N . ILE A 1 101 ? 10.153 -4.201 -17.256 1.00 69.00 101 ILE A N 1
ATOM 842 C CA . ILE A 1 101 ? 9.022 -5.148 -17.291 1.00 69.00 101 ILE A CA 1
ATOM 843 C C . ILE A 1 101 ? 8.690 -5.685 -15.883 1.00 69.00 101 ILE A C 1
ATOM 845 O O . ILE A 1 101 ? 7.532 -5.928 -15.554 1.00 69.00 101 ILE A O 1
ATOM 849 N N . TRP A 1 102 ? 9.700 -5.852 -15.025 1.00 70.00 102 TRP A N 1
ATOM 850 C CA . TRP A 1 102 ? 9.504 -6.300 -13.645 1.00 70.00 102 TRP A CA 1
ATOM 851 C C . TRP A 1 102 ? 8.912 -5.208 -12.749 1.00 70.00 102 TRP A C 1
ATOM 853 O O . TRP A 1 102 ? 8.015 -5.494 -11.957 1.00 70.00 102 TRP A O 1
ATOM 863 N N . THR A 1 103 ? 9.381 -3.964 -12.879 1.00 78.94 103 THR A N 1
ATOM 864 C CA . THR A 1 103 ? 8.865 -2.831 -12.093 1.00 78.94 103 THR A CA 1
ATOM 865 C C . THR A 1 103 ? 7.446 -2.459 -12.506 1.00 78.94 103 THR A C 1
ATOM 867 O O . THR A 1 103 ? 6.646 -2.126 -11.640 1.00 78.94 103 THR A O 1
ATOM 870 N N . GLU A 1 104 ? 7.097 -2.620 -13.783 1.00 78.50 104 GLU A N 1
ATOM 871 C CA . GLU A 1 104 ? 5.735 -2.468 -14.301 1.00 78.50 104 GLU A CA 1
ATOM 872 C C . GLU A 1 104 ? 4.760 -3.447 -13.629 1.00 78.50 104 GLU A C 1
ATOM 874 O O . GLU A 1 104 ? 3.753 -3.038 -13.048 1.00 78.50 104 GLU A O 1
ATOM 879 N N . LYS A 1 105 ? 5.096 -4.745 -13.623 1.00 83.31 105 LYS A N 1
ATOM 880 C CA . LYS A 1 105 ? 4.275 -5.778 -12.972 1.00 83.31 105 LYS A CA 1
ATOM 881 C C . LYS A 1 105 ? 4.092 -5.522 -11.477 1.00 83.31 105 LYS A C 1
ATOM 883 O O . LYS A 1 105 ? 2.982 -5.652 -10.958 1.00 83.31 105 LYS A O 1
ATOM 888 N N . LEU A 1 106 ? 5.167 -5.151 -10.782 1.00 87.00 106 LEU A N 1
ATOM 889 C CA . LEU A 1 106 ? 5.137 -4.879 -9.343 1.00 87.00 106 LEU A CA 1
ATOM 890 C C . LEU A 1 106 ? 4.347 -3.614 -9.005 1.00 87.00 106 LEU A C 1
ATOM 892 O O . LEU A 1 106 ? 3.613 -3.619 -8.016 1.00 87.00 106 LEU A O 1
ATOM 896 N N . TYR A 1 107 ? 4.448 -2.572 -9.831 1.00 88.81 107 TYR A N 1
ATOM 897 C CA . TYR A 1 107 ? 3.664 -1.350 -9.692 1.00 88.81 107 TYR A CA 1
ATOM 898 C C . TYR A 1 107 ? 2.166 -1.635 -9.819 1.00 88.81 107 TYR A C 1
ATOM 900 O O . TYR A 1 107 ? 1.428 -1.401 -8.863 1.00 88.81 107 TYR A O 1
ATOM 908 N N . PHE A 1 108 ? 1.726 -2.240 -10.926 1.00 86.88 108 PHE A N 1
ATOM 909 C CA . PHE A 1 108 ? 0.307 -2.545 -11.130 1.00 86.88 108 PHE A CA 1
ATOM 910 C C . PHE A 1 108 ? -0.249 -3.513 -10.081 1.00 86.88 108 PHE A C 1
ATOM 912 O O . PHE A 1 108 ? -1.369 -3.339 -9.604 1.00 86.88 108 PHE A O 1
ATOM 919 N N . SER A 1 109 ? 0.542 -4.508 -9.667 1.00 90.56 109 SER A N 1
ATOM 920 C CA . SER A 1 109 ? 0.135 -5.440 -8.607 1.00 90.56 109 SER A CA 1
ATOM 921 C C . SER A 1 109 ? -0.031 -4.741 -7.257 1.00 90.56 109 SER A C 1
ATOM 923 O O . SER A 1 109 ? -0.986 -5.009 -6.528 1.00 90.56 109 SER A O 1
ATOM 925 N N . SER A 1 110 ? 0.896 -3.842 -6.920 1.00 91.56 110 SER A N 1
ATOM 926 C CA . SER A 1 110 ? 0.874 -3.098 -5.658 1.00 91.56 110 SER A CA 1
ATOM 927 C C . SER A 1 110 ? -0.259 -2.081 -5.615 1.00 91.56 110 SER A C 1
ATOM 929 O O . SER A 1 110 ? -0.901 -1.935 -4.574 1.00 91.56 110 SER A O 1
ATOM 931 N N . ASP A 1 111 ? -0.541 -1.425 -6.739 1.00 91.06 111 ASP A N 1
ATOM 932 C CA . ASP A 1 111 ? -1.653 -0.489 -6.861 1.00 91.06 111 ASP A CA 1
ATOM 933 C C . ASP A 1 111 ? -3.007 -1.206 -6.761 1.00 91.06 111 ASP A C 1
ATOM 935 O O . ASP A 1 111 ? -3.852 -0.829 -5.947 1.00 91.06 111 ASP A O 1
ATOM 939 N N . ALA A 1 112 ? -3.173 -2.332 -7.465 1.00 92.50 112 ALA A N 1
ATOM 940 C CA . ALA A 1 112 ? -4.366 -3.170 -7.357 1.00 92.50 112 ALA A CA 1
ATOM 941 C C . ALA A 1 112 ? -4.604 -3.665 -5.918 1.00 92.50 112 ALA A C 1
ATOM 943 O O . ALA A 1 112 ? -5.737 -3.638 -5.429 1.00 92.50 112 ALA A O 1
ATOM 944 N N . ALA A 1 113 ? -3.545 -4.078 -5.212 1.00 93.62 113 ALA A N 1
ATOM 945 C CA . ALA A 1 113 ? -3.634 -4.488 -3.811 1.00 93.62 113 ALA A CA 1
ATOM 946 C C . ALA A 1 113 ? -4.054 -3.327 -2.894 1.00 93.62 113 ALA A C 1
ATOM 948 O O . ALA A 1 113 ? -4.911 -3.500 -2.022 1.00 93.62 113 ALA A O 1
ATOM 949 N N . PHE A 1 114 ? -3.480 -2.139 -3.100 1.00 94.56 114 PHE A N 1
ATOM 950 C CA . PHE A 1 114 ? -3.806 -0.946 -2.326 1.00 94.56 114 PHE A CA 1
ATOM 951 C C . PHE A 1 114 ? -5.258 -0.497 -2.546 1.00 94.56 114 PHE A C 1
ATOM 953 O O . PHE A 1 114 ? -5.994 -0.313 -1.572 1.00 94.56 114 PHE A O 1
ATOM 960 N N . LEU A 1 115 ? -5.702 -0.397 -3.802 1.00 93.75 115 LEU A N 1
ATOM 961 C CA . LEU A 1 115 ? -7.079 -0.046 -4.157 1.00 93.75 115 LEU A CA 1
ATOM 962 C C . LEU A 1 115 ? -8.080 -1.070 -3.620 1.00 93.75 115 LEU A C 1
ATOM 964 O O . LEU A 1 115 ? -9.059 -0.696 -2.971 1.00 93.75 115 LEU A O 1
ATOM 968 N N . GLY A 1 116 ? -7.797 -2.358 -3.811 1.00 93.94 116 GLY A N 1
ATOM 969 C CA . GLY A 1 116 ? -8.600 -3.452 -3.279 1.00 93.94 116 GLY A CA 1
ATOM 970 C C . GLY A 1 116 ? -8.791 -3.363 -1.768 1.00 93.94 116 GLY A C 1
ATOM 971 O O . GLY A 1 116 ? -9.911 -3.438 -1.262 1.00 93.94 116 GLY A O 1
ATOM 972 N N . TYR A 1 117 ? -7.702 -3.126 -1.037 1.00 94.62 117 TYR A N 1
ATOM 973 C CA . TYR A 1 117 ? -7.762 -2.956 0.408 1.00 94.62 117 TYR A CA 1
ATOM 974 C C . TYR A 1 117 ? -8.488 -1.671 0.828 1.00 94.62 117 TYR A C 1
ATOM 976 O O . TYR A 1 117 ? -9.252 -1.682 1.794 1.00 94.62 117 TYR A O 1
ATOM 984 N N . SER A 1 118 ? -8.305 -0.568 0.099 1.00 94.62 118 SER A N 1
ATOM 985 C CA . SER A 1 118 ? -9.013 0.689 0.367 1.00 94.62 118 SER A CA 1
ATOM 986 C C . SER A 1 118 ? -10.534 0.537 0.240 1.00 94.62 118 SER A C 1
ATOM 988 O O . SER A 1 118 ? -11.279 1.086 1.058 1.00 94.62 118 SER A O 1
ATOM 990 N N . LEU A 1 119 ? -10.999 -0.275 -0.717 1.00 94.25 119 LEU A N 1
ATOM 991 C CA . LEU A 1 119 ? -12.414 -0.578 -0.906 1.00 94.25 119 LEU A CA 1
ATOM 992 C C . LEU A 1 119 ? -12.961 -1.372 0.283 1.00 94.25 119 LEU A C 1
ATOM 994 O O . LEU A 1 119 ? -13.991 -0.999 0.845 1.00 94.25 119 LEU A O 1
ATOM 998 N N . ILE A 1 120 ? -12.234 -2.407 0.719 1.00 93.50 120 ILE A N 1
ATOM 999 C CA . ILE A 1 120 ? -12.575 -3.176 1.924 1.00 93.50 120 ILE A CA 1
ATOM 1000 C C . ILE A 1 120 ? -12.682 -2.229 3.119 1.00 93.50 120 ILE A C 1
ATOM 1002 O O . ILE A 1 120 ? -13.715 -2.184 3.785 1.00 93.50 120 ILE A O 1
ATOM 1006 N N . LEU A 1 121 ? -11.644 -1.426 3.370 1.00 92.75 121 LEU A N 1
ATOM 1007 C CA . LEU A 1 121 ? -11.608 -0.507 4.503 1.00 92.75 121 LEU A CA 1
ATOM 1008 C C . LEU A 1 121 ? -12.781 0.482 4.480 1.00 92.75 121 LEU A C 1
ATOM 1010 O O . LEU A 1 121 ? -13.387 0.734 5.522 1.00 92.75 121 LEU A O 1
ATOM 1014 N N . THR A 1 122 ? -13.125 1.007 3.304 1.00 93.44 122 THR A N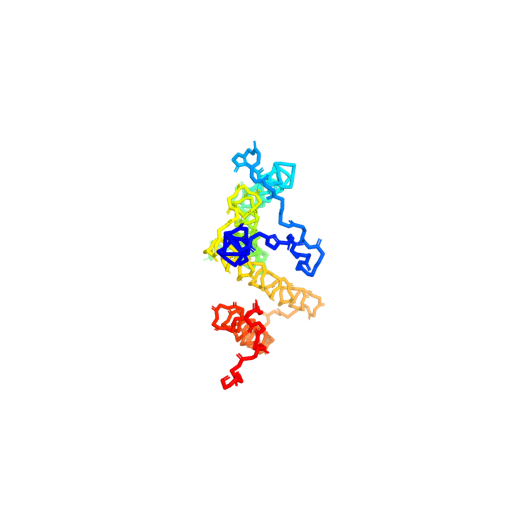 1
ATOM 1015 C CA . THR A 1 122 ? -14.239 1.946 3.128 1.00 93.44 122 THR A CA 1
ATOM 1016 C C . THR A 1 122 ? -15.575 1.296 3.471 1.00 93.44 122 THR A C 1
ATOM 1018 O O . THR A 1 122 ? -16.346 1.879 4.235 1.00 93.44 122 THR A O 1
ATOM 1021 N N . ILE A 1 123 ? -15.840 0.075 2.997 1.00 92.56 123 ILE A N 1
ATOM 1022 C CA . ILE A 1 123 ? -17.080 -0.652 3.313 1.00 92.56 123 ILE A CA 1
ATOM 1023 C C . ILE A 1 123 ? -17.150 -0.957 4.813 1.00 92.56 123 ILE A C 1
ATOM 1025 O O . ILE A 1 123 ? -18.144 -0.644 5.466 1.00 92.56 123 ILE A O 1
ATOM 1029 N N . LEU A 1 124 ? -16.070 -1.483 5.402 1.00 90.94 124 LEU A N 1
ATOM 1030 C CA . LEU A 1 124 ? -16.043 -1.807 6.833 1.00 90.94 124 LEU A CA 1
ATOM 1031 C C . LEU A 1 124 ? -16.290 -0.575 7.715 1.00 90.94 124 LEU A C 1
ATOM 1033 O O . LEU A 1 124 ? -16.974 -0.670 8.735 1.00 90.94 124 LEU A O 1
ATOM 1037 N N . ARG A 1 125 ? -15.747 0.585 7.326 1.00 89.69 125 ARG A N 1
ATOM 1038 C CA . ARG A 1 125 ? -15.869 1.836 8.088 1.00 89.69 125 ARG A CA 1
ATOM 1039 C C . ARG A 1 125 ? -17.224 2.510 7.898 1.00 89.69 125 ARG A C 1
ATOM 1041 O O . ARG A 1 125 ? -17.781 2.978 8.885 1.00 89.69 125 ARG A O 1
ATOM 1048 N N . THR A 1 126 ? -17.759 2.549 6.678 1.00 91.00 126 THR A N 1
ATOM 1049 C CA . THR A 1 126 ? -19.065 3.173 6.384 1.00 91.00 126 THR A CA 1
ATOM 1050 C C . THR A 1 126 ? -20.226 2.359 6.948 1.00 91.00 126 THR A C 1
ATOM 1052 O O . THR A 1 126 ? -21.116 2.922 7.577 1.00 91.00 126 THR A O 1
ATOM 1055 N N . SER A 1 127 ? -20.173 1.031 6.834 1.00 87.44 127 SER A N 1
ATOM 1056 C CA . SER A 1 127 ? -21.169 0.125 7.417 1.00 87.44 127 SER A CA 1
ATOM 1057 C C . SER A 1 127 ? -20.970 -0.123 8.918 1.00 87.44 127 SER A C 1
ATOM 1059 O O . SER A 1 127 ? -21.751 -0.852 9.522 1.00 87.44 127 SER A O 1
ATOM 1061 N N . SER A 1 128 ? -19.940 0.473 9.537 1.00 83.75 128 SER A N 1
ATOM 1062 C CA . SER A 1 128 ? -19.606 0.323 10.962 1.00 83.75 128 SER A CA 1
ATOM 1063 C C . SER A 1 128 ? -19.560 -1.138 11.437 1.00 83.75 128 SER A C 1
ATOM 1065 O O . SER A 1 128 ? -19.976 -1.451 12.554 1.00 83.75 128 SER A O 1
ATOM 1067 N N . LEU A 1 129 ? -19.048 -2.040 10.592 1.00 81.69 129 LEU A N 1
ATOM 1068 C CA . LEU A 1 129 ? -19.002 -3.473 10.877 1.00 81.69 129 LEU A CA 1
ATOM 1069 C C . LEU A 1 129 ? -17.935 -3.759 11.937 1.00 81.69 129 LEU A C 1
ATOM 1071 O O . LEU A 1 129 ? -16.725 -3.681 11.692 1.00 81.69 129 LEU A O 1
ATOM 1075 N N . ARG A 1 130 ? -18.394 -4.082 13.146 1.00 77.88 130 ARG A N 1
ATOM 1076 C CA . ARG A 1 130 ? -17.526 -4.409 14.289 1.00 77.88 130 ARG A CA 1
ATOM 1077 C C . ARG A 1 130 ? -17.260 -5.898 14.424 1.00 77.88 130 ARG A C 1
ATOM 1079 O O . ARG A 1 130 ? -16.172 -6.278 14.838 1.00 77.88 130 ARG A O 1
ATOM 1086 N N . ASP A 1 131 ? -18.239 -6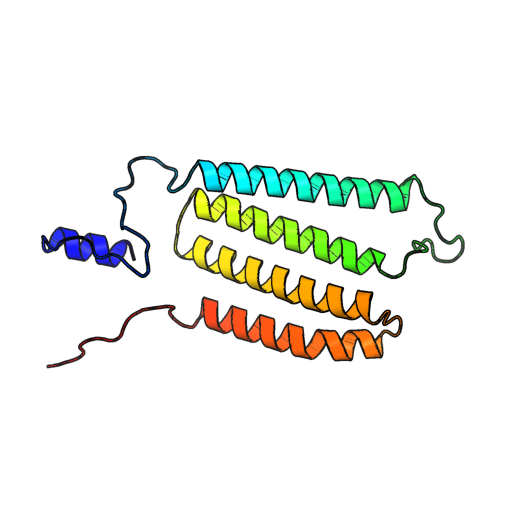.703 14.037 1.00 85.00 131 ASP A N 1
ATOM 1087 C CA . ASP A 1 131 ? -18.174 -8.153 14.109 1.00 85.00 131 ASP A CA 1
ATOM 1088 C C . ASP A 1 131 ? -17.129 -8.733 13.139 1.00 85.00 131 ASP A C 1
ATOM 1090 O O . ASP A 1 131 ? -17.041 -8.330 11.974 1.00 85.00 131 ASP A O 1
ATOM 1094 N N . GLU A 1 132 ? -16.327 -9.680 13.629 1.00 83.81 132 GLU A N 1
ATOM 1095 C CA . GLU A 1 132 ? -15.236 -10.284 12.862 1.00 83.81 132 GLU A CA 1
ATOM 1096 C C . GLU A 1 132 ? -15.759 -11.115 11.687 1.00 83.81 132 GLU A C 1
ATOM 1098 O O . GLU A 1 132 ? -15.217 -11.012 10.585 1.00 83.81 132 GLU A O 1
ATOM 1103 N N . ALA A 1 133 ? -16.850 -11.865 11.871 1.00 86.69 133 ALA A N 1
ATOM 1104 C CA . ALA A 1 133 ? -17.425 -12.682 10.803 1.00 86.69 133 ALA A CA 1
ATOM 1105 C C . ALA A 1 133 ? -17.958 -11.805 9.661 1.00 86.69 133 ALA A C 1
ATOM 1107 O O . ALA A 1 133 ? -17.682 -12.062 8.489 1.00 86.69 133 ALA A O 1
ATOM 1108 N N . SER A 1 134 ? -18.632 -10.705 10.000 1.00 87.12 134 SER A N 1
ATOM 1109 C CA . SER A 1 134 ? -19.115 -9.716 9.031 1.00 87.12 134 SER A CA 1
ATOM 1110 C C . SER A 1 134 ? -17.966 -9.061 8.255 1.00 87.12 134 SER A C 1
ATOM 1112 O O . SER A 1 134 ? -18.064 -8.867 7.042 1.00 87.12 134 SER A O 1
ATOM 1114 N N . ARG A 1 135 ? -16.844 -8.760 8.928 1.00 88.62 135 ARG A N 1
ATOM 1115 C CA . ARG A 1 135 ? -15.639 -8.224 8.273 1.00 88.62 135 ARG A CA 1
ATOM 1116 C C . ARG A 1 135 ? -15.050 -9.214 7.276 1.00 88.62 135 ARG A C 1
ATOM 1118 O O . ARG A 1 135 ? -14.716 -8.819 6.162 1.00 88.62 135 ARG A O 1
ATOM 1125 N N . VAL A 1 136 ? -14.945 -10.485 7.661 1.00 90.69 136 VAL A N 1
ATOM 1126 C CA . VAL A 1 136 ? -14.425 -11.551 6.793 1.00 90.69 136 VAL A CA 1
ATOM 1127 C C . VAL A 1 136 ? -15.346 -11.776 5.596 1.00 90.69 136 VAL A C 1
ATOM 1129 O O . VAL A 1 136 ? -14.858 -11.865 4.474 1.00 90.69 136 VAL A O 1
ATOM 1132 N N . MET A 1 137 ? -16.663 -11.788 5.806 1.00 93.81 137 MET A N 1
ATOM 1133 C CA . MET A 1 137 ? -17.652 -11.979 4.742 1.00 93.81 137 MET A CA 1
ATOM 1134 C C . MET A 1 137 ? -17.570 -10.897 3.655 1.00 93.81 137 MET A C 1
ATOM 1136 O O . MET A 1 137 ? -17.753 -11.199 2.480 1.00 93.81 137 MET A O 1
ATOM 1140 N N . VAL A 1 138 ? -17.254 -9.652 4.029 1.00 92.38 138 VAL A N 1
ATOM 1141 C CA . VAL A 1 138 ? -17.038 -8.549 3.076 1.00 92.38 138 VAL A CA 1
ATOM 1142 C C . VAL A 1 138 ? -15.637 -8.595 2.459 1.00 92.38 138 VAL A C 1
ATOM 1144 O O . VAL A 1 138 ? -15.486 -8.408 1.253 1.00 92.38 138 VAL A O 1
ATOM 1147 N N . ALA A 1 139 ? -14.601 -8.834 3.266 1.00 92.31 139 ALA A N 1
ATOM 1148 C CA . ALA A 1 139 ? -13.217 -8.794 2.802 1.00 92.31 139 ALA A CA 1
ATOM 1149 C C . ALA A 1 139 ? -12.879 -9.954 1.854 1.00 92.31 139 ALA A C 1
ATOM 1151 O O . ALA A 1 139 ? -12.208 -9.737 0.850 1.00 92.31 139 ALA A O 1
ATOM 1152 N N . ALA A 1 140 ? -13.354 -11.169 2.138 1.00 93.38 140 ALA A N 1
ATOM 1153 C CA . ALA A 1 140 ? -13.028 -12.375 1.379 1.00 93.38 140 ALA A CA 1
ATOM 1154 C C . ALA A 1 140 ? -13.340 -12.285 -0.130 1.00 93.38 140 ALA A C 1
ATOM 1156 O O . ALA A 1 140 ? -12.424 -12.530 -0.919 1.00 93.38 140 ALA A O 1
ATOM 1157 N N . PRO A 1 141 ? -14.557 -11.908 -0.581 1.00 95.00 141 PRO A N 1
ATOM 1158 C CA . PRO A 1 141 ? -14.849 -11.813 -2.012 1.00 95.00 141 PRO A CA 1
ATOM 1159 C C . PRO A 1 141 ? -14.023 -10.723 -2.707 1.00 95.00 141 PRO A C 1
ATOM 1161 O O . PRO A 1 141 ? -13.572 -10.923 -3.833 1.00 95.00 141 PRO A O 1
ATOM 1164 N N . ILE A 1 142 ? -13.766 -9.596 -2.035 1.00 94.50 142 ILE A N 1
ATOM 1165 C CA . ILE A 1 142 ? -12.961 -8.507 -2.602 1.00 94.50 142 ILE A CA 1
ATOM 1166 C C . ILE A 1 142 ? -11.492 -8.930 -2.709 1.00 94.50 142 ILE A C 1
ATOM 1168 O O . ILE A 1 142 ? -10.870 -8.710 -3.742 1.00 94.50 142 ILE A O 1
ATOM 1172 N N . LEU A 1 143 ? -10.940 -9.595 -1.690 1.00 93.19 143 LEU A N 1
ATOM 1173 C CA . LEU A 1 143 ? -9.584 -10.149 -1.741 1.00 93.19 143 LEU A CA 1
ATOM 1174 C C . LEU A 1 143 ? -9.448 -11.216 -2.831 1.00 93.19 143 LEU A C 1
ATOM 1176 O O . LEU A 1 143 ? -8.445 -11.233 -3.541 1.00 93.19 143 LEU A O 1
ATOM 1180 N N . ALA A 1 144 ? -10.452 -12.076 -3.015 1.00 93.38 144 ALA A N 1
ATOM 1181 C CA . ALA A 1 144 ? -10.462 -13.053 -4.101 1.00 93.38 144 ALA A CA 1
ATOM 1182 C C . ALA A 1 144 ? -10.468 -12.365 -5.479 1.00 93.38 144 ALA A C 1
ATOM 1184 O O . ALA A 1 144 ? -9.697 -12.727 -6.368 1.00 93.38 144 ALA A O 1
ATOM 1185 N N . PHE A 1 145 ? -11.273 -11.316 -5.649 1.00 94.75 145 PHE A N 1
ATOM 1186 C CA . PHE A 1 145 ? -11.279 -10.520 -6.876 1.00 94.75 145 PHE A CA 1
ATOM 1187 C C . PHE A 1 145 ? -9.931 -9.825 -7.123 1.00 94.75 145 PHE A C 1
ATOM 1189 O O . PHE A 1 145 ? -9.377 -9.896 -8.213 1.00 94.75 145 PHE A O 1
ATOM 1196 N N . VAL A 1 146 ? -9.354 -9.193 -6.103 1.00 93.12 146 VAL A N 1
ATOM 1197 C CA . VAL A 1 146 ? -8.077 -8.476 -6.222 1.00 93.12 146 VAL A CA 1
ATOM 1198 C C . VAL A 1 146 ? -6.932 -9.438 -6.520 1.00 93.12 146 VAL A C 1
ATOM 1200 O O . VAL A 1 146 ? -6.098 -9.151 -7.371 1.00 93.12 146 VAL A O 1
ATOM 1203 N N . THR A 1 147 ? -6.895 -10.603 -5.874 1.00 90.81 147 THR A N 1
ATOM 1204 C CA . THR A 1 147 ? -5.854 -11.610 -6.131 1.00 90.81 147 THR A CA 1
ATOM 1205 C C . THR A 1 147 ? -5.965 -12.194 -7.534 1.00 90.81 147 THR A C 1
ATOM 1207 O O . THR A 1 147 ? -4.956 -12.271 -8.231 1.00 90.81 147 THR A O 1
ATOM 1210 N N . THR A 1 148 ? -7.173 -12.532 -7.994 1.00 91.75 148 THR A N 1
ATOM 1211 C CA . THR A 1 148 ? -7.389 -12.981 -9.381 1.00 91.75 148 THR A CA 1
ATOM 1212 C C . THR A 1 148 ? -7.050 -11.889 -10.393 1.00 91.75 148 THR A C 1
ATOM 1214 O O . THR A 1 148 ? -6.423 -12.182 -11.409 1.00 91.75 148 THR A O 1
ATOM 1217 N N . HIS A 1 149 ? -7.358 -10.625 -10.096 1.00 90.12 149 HIS A N 1
ATOM 1218 C CA . HIS A 1 149 ? -6.965 -9.493 -10.929 1.00 90.12 149 HIS A CA 1
ATOM 1219 C C . HIS A 1 149 ? -5.441 -9.309 -10.983 1.00 90.12 149 HIS A C 1
ATOM 1221 O O . HIS A 1 149 ? -4.882 -9.176 -12.065 1.00 90.12 149 HIS A O 1
ATOM 1227 N N . ILE A 1 150 ? -4.739 -9.386 -9.849 1.00 88.69 150 ILE A N 1
ATOM 1228 C CA . ILE A 1 150 ? -3.269 -9.330 -9.801 1.00 88.69 150 ILE A CA 1
ATOM 1229 C C . ILE A 1 150 ? -2.654 -10.499 -10.579 1.00 88.69 150 ILE A C 1
ATOM 1231 O O . ILE A 1 150 ? -1.689 -10.306 -11.319 1.00 88.69 150 ILE A O 1
ATOM 1235 N N . MET A 1 151 ? -3.202 -11.710 -10.450 1.00 87.38 151 MET A N 1
ATOM 1236 C CA . MET A 1 151 ? -2.762 -12.859 -11.247 1.00 87.38 151 MET A CA 1
ATOM 1237 C C . MET A 1 151 ? -2.972 -12.602 -12.739 1.00 87.38 151 MET A C 1
ATOM 1239 O O . MET A 1 151 ? -2.053 -12.825 -13.522 1.00 87.38 151 MET A O 1
ATOM 1243 N N . TYR A 1 152 ? -4.132 -12.071 -13.129 1.00 85.56 152 TYR A N 1
ATOM 1244 C CA . TYR A 1 152 ? -4.398 -11.671 -14.506 1.00 85.56 152 TYR A CA 1
ATOM 1245 C C . TYR A 1 152 ? -3.368 -10.644 -14.999 1.00 85.56 152 TYR A C 1
ATOM 1247 O O . TYR A 1 152 ? -2.749 -10.873 -16.023 1.00 85.56 152 TYR A O 1
ATOM 1255 N N . LEU A 1 153 ? -3.076 -9.580 -14.249 1.00 82.31 153 LEU A N 1
ATOM 1256 C CA . LEU A 1 153 ? -2.077 -8.577 -14.651 1.00 82.31 153 LEU A CA 1
ATOM 1257 C C . LEU A 1 153 ? -0.648 -9.147 -14.769 1.00 82.31 153 LEU A C 1
ATOM 1259 O O . LEU A 1 153 ? 0.145 -8.678 -15.582 1.00 82.31 153 LEU A O 1
ATOM 1263 N N . ASN A 1 154 ? -0.296 -10.148 -13.955 1.00 81.12 154 ASN A N 1
ATOM 1264 C CA . ASN A 1 154 ? 1.046 -10.741 -13.957 1.00 81.12 154 ASN A CA 1
ATOM 1265 C C . ASN A 1 154 ? 1.248 -11.821 -15.027 1.00 81.12 154 ASN A C 1
ATOM 1267 O O . ASN A 1 154 ? 2.351 -11.920 -15.583 1.00 81.12 154 ASN A O 1
ATOM 1271 N N . PHE A 1 155 ? 0.227 -12.651 -15.262 1.00 74.94 155 PHE A N 1
ATOM 1272 C CA . PHE A 1 155 ? 0.284 -13.814 -16.153 1.00 74.94 155 PHE A CA 1
ATOM 1273 C C . PHE A 1 155 ? -0.346 -13.559 -17.516 1.00 74.94 155 PHE A C 1
ATOM 1275 O O . PHE A 1 155 ? 0.114 -14.124 -18.506 1.00 74.94 155 PHE A O 1
ATOM 1282 N N . TYR A 1 156 ? -1.383 -12.728 -17.578 1.00 62.75 156 TYR A N 1
ATOM 1283 C CA . TYR A 1 156 ? -1.984 -12.338 -18.837 1.00 62.75 156 TYR A CA 1
ATOM 1284 C C . TYR A 1 156 ? -1.126 -11.237 -19.441 1.00 62.75 156 TYR A C 1
ATOM 1286 O O . TYR A 1 156 ? -0.903 -10.185 -18.841 1.00 62.75 156 TYR A O 1
ATOM 1294 N N . GLU A 1 157 ? -0.596 -11.497 -20.629 1.00 54.56 157 GLU A N 1
ATOM 1295 C CA . GLU A 1 157 ? 0.104 -10.482 -21.393 1.00 54.56 157 GLU A CA 1
ATOM 1296 C C . GLU A 1 157 ? -0.906 -9.389 -21.738 1.00 54.56 157 GLU A C 1
ATOM 1298 O O . GLU A 1 157 ? -1.720 -9.539 -22.648 1.00 54.56 157 GLU A O 1
ATOM 1303 N N . LEU A 1 158 ? -0.868 -8.288 -20.986 1.00 50.31 158 LEU A N 1
ATOM 1304 C CA . LEU A 1 158 ? -1.423 -7.010 -21.405 1.00 50.31 158 LEU A CA 1
ATOM 1305 C C . LEU A 1 158 ? -0.704 -6.628 -22.708 1.00 50.31 158 LEU A C 1
ATOM 1307 O O . LEU A 1 158 ? 0.349 -5.999 -22.709 1.00 50.31 158 LEU A O 1
ATOM 1311 N N . ASP A 1 159 ? -1.249 -7.111 -23.820 1.00 42.78 159 ASP A N 1
ATOM 1312 C CA . ASP A 1 159 ? -0.876 -6.785 -25.189 1.00 42.78 159 ASP A CA 1
ATOM 1313 C C . ASP A 1 159 ? 0.490 -7.326 -25.691 1.00 42.78 159 ASP A C 1
ATOM 1315 O O . ASP A 1 159 ? 1.408 -6.595 -26.095 1.00 42.78 159 ASP A O 1
ATOM 1319 N N . LYS A 1 160 ? 0.600 -8.658 -25.800 1.00 42.88 160 LYS A N 1
ATOM 1320 C CA . LYS A 1 160 ? 1.052 -9.220 -27.083 1.00 42.88 160 LYS A CA 1
ATOM 1321 C C . LYS A 1 160 ? -0.182 -9.362 -27.966 1.00 42.88 160 LYS A C 1
ATOM 1323 O O . LYS A 1 160 ? -0.826 -10.405 -27.974 1.00 42.88 160 LYS A O 1
ATOM 1328 N N . GLY A 1 161 ? -0.532 -8.302 -28.690 1.00 37.69 161 GLY A N 1
ATOM 1329 C CA . GLY A 1 161 ? -1.418 -8.411 -29.836 1.00 37.69 161 GLY A CA 1
ATOM 1330 C C . GLY A 1 161 ? -0.960 -9.568 -30.721 1.00 37.69 161 GLY A C 1
ATOM 1331 O O . GLY A 1 161 ? 0.065 -9.487 -31.395 1.00 37.69 161 GLY A O 1
ATOM 1332 N N . ASN A 1 162 ? -1.725 -10.656 -30.674 1.00 37.25 162 ASN A N 1
ATOM 1333 C CA . ASN A 1 162 ? -1.806 -11.636 -31.737 1.00 37.25 162 ASN A CA 1
ATOM 1334 C C . ASN A 1 162 ? -2.244 -10.889 -32.996 1.00 37.25 162 ASN A C 1
ATOM 1336 O O . ASN A 1 162 ? -3.427 -10.607 -33.164 1.00 37.25 162 ASN A O 1
ATOM 1340 N N . LEU A 1 163 ? -1.302 -10.592 -33.882 1.00 40.12 163 LEU A N 1
ATOM 1341 C CA . LEU A 1 163 ? -1.594 -10.453 -35.299 1.00 40.12 163 LEU A CA 1
ATOM 1342 C C . LEU A 1 163 ? -0.504 -11.179 -36.084 1.00 40.12 163 LEU A C 1
ATOM 1344 O O . LEU A 1 163 ? 0.629 -10.713 -36.161 1.00 40.12 163 LEU A O 1
ATOM 1348 N N . GLY A 1 164 ? -0.899 -12.308 -36.673 1.00 37.16 164 GLY A N 1
ATOM 1349 C CA . GLY A 1 164 ? -0.244 -12.863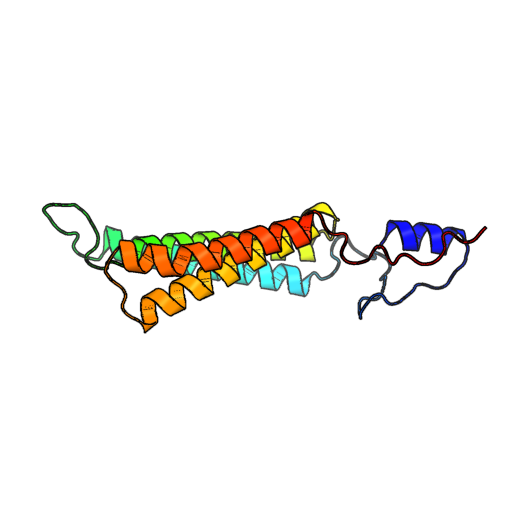 -37.853 1.00 37.16 164 GLY A CA 1
ATOM 1350 C C . GLY A 1 164 ? 0.659 -14.060 -37.607 1.00 37.16 164 GLY A C 1
ATOM 1351 O O . GLY A 1 164 ? 1.846 -14.005 -37.906 1.00 37.16 164 GLY A O 1
ATOM 1352 N N . HIS A 1 165 ? 0.084 -15.165 -37.139 1.00 40.47 165 HIS A N 1
ATOM 1353 C CA . HIS A 1 165 ? 0.528 -16.475 -37.599 1.00 40.47 165 HIS A CA 1
ATOM 1354 C C . HIS A 1 165 ? -0.220 -16.752 -38.910 1.00 40.47 165 HIS A C 1
ATOM 1356 O O . HIS A 1 165 ? -1.182 -17.503 -38.904 1.00 40.47 165 HIS A O 1
ATOM 1362 N N . ASP A 1 166 ? 0.184 -16.114 -40.008 1.00 40.41 166 ASP A N 1
ATOM 1363 C CA . ASP A 1 166 ? -0.304 -16.449 -41.349 1.00 40.41 166 ASP A CA 1
ATOM 1364 C C . ASP A 1 166 ? 0.908 -16.758 -42.236 1.00 40.41 166 ASP A C 1
ATOM 1366 O O . ASP A 1 166 ? 1.684 -15.862 -42.552 1.00 40.41 166 ASP A O 1
ATOM 1370 N N . HIS A 1 167 ? 1.043 -18.061 -42.518 1.00 36.50 167 HIS A N 1
ATOM 1371 C CA . HIS A 1 167 ? 1.747 -18.756 -43.609 1.00 36.50 167 HIS A CA 1
ATOM 1372 C C . HIS A 1 167 ? 3.074 -18.217 -44.168 1.00 36.50 167 HIS A C 1
ATOM 1374 O O . HIS A 1 167 ? 3.084 -17.176 -44.857 1.00 36.50 167 HIS A O 1
#

Radius of gyration: 21.55 Å; chains: 1; bounding box: 40×34×75 Å

Secondary structure (DSSP, 8-state):
-HHHHHHHHHTTPPPP-BTTB------SS-SSHHHHHHHHHHHHHHHHHHHHHHHIIIIISPPPTTT---S-TTHHHHHHHHHHHHHHHHHHHHHHHS--HHHHHHHHHHHHHHHHHHHHHHHHHHTT---HHHHHHHHHHHHHHHHHHHHHHHHS-TT--------